Protein AF-A0A966K802-F1 (afdb_monomer_lite)

Sequence (92 aa):
MPYSQDIIDKIGETPKSLGNQLGRWAIYHDFSVVRIAKALGVTRQTVYNWFLGKDIFPAYRDRAEWMLKILQSSHNAEDAWRKVCKDLNLEP

Radius of gyration: 12.07 Å; chains: 1; bounding box: 29×23×34 Å

Foldseek 3Di:
DQDDPVLVVLLVPADDDLLSLLVPLCVVQVAHLVLLCVLQVHDSVLSSCSNNPHDDDPVSSVVSVVLSVLSVPADHNVSSSVVSCVVVVHDD

Secondary structure (DSSP, 8-state):
--S-HHHHHHHHHS---HHHHHHHHHHHTT--HHHHHHHHTS-HHHHHHHHTTPPPPGGGHHHHHHHHHHHHT-SSHHHHHHHHHHHHT---

pLDDT: mean 94.25, std 6.49, range [59.69, 98.06]

Structure (mmCIF, N/CA/C/O backbone):
data_AF-A0A966K802-F1
#
_entry.id   AF-A0A966K802-F1
#
loop_
_atom_site.group_PDB
_atom_site.id
_atom_site.type_symbol
_atom_site.label_atom_id
_atom_site.label_alt_id
_atom_site.label_comp_id
_atom_site.label_asym_id
_atom_site.label_entity_id
_atom_site.label_seq_id
_atom_site.pdbx_PDB_ins_code
_atom_site.Cartn_x
_atom_site.Cartn_y
_atom_site.Cartn_z
_atom_site.occupancy
_atom_site.B_iso_or_equiv
_atom_site.auth_seq_id
_atom_site.auth_comp_id
_atom_site.auth_asym_id
_atom_site.auth_atom_id
_atom_site.pdbx_PDB_model_num
ATOM 1 N N . MET A 1 1 ? -16.112 0.593 -2.273 1.00 59.69 1 MET A N 1
ATOM 2 C CA . MET A 1 1 ? -14.928 0.902 -1.451 1.00 59.69 1 MET A CA 1
ATOM 3 C C . MET A 1 1 ? -14.145 -0.382 -1.184 1.00 59.69 1 MET A C 1
ATOM 5 O O . MET A 1 1 ? -14.739 -1.340 -0.702 1.00 59.69 1 MET A O 1
ATOM 9 N N . PRO A 1 2 ? -12.844 -0.436 -1.513 1.00 76.00 2 PRO A N 1
ATOM 10 C CA . PRO A 1 2 ? -11.957 -1.573 -1.292 1.00 76.00 2 PRO A CA 1
ATOM 11 C C . PRO A 1 2 ? -11.525 -1.739 0.173 1.00 76.00 2 PRO A C 1
ATOM 13 O O . PRO A 1 2 ? -10.841 -2.710 0.493 1.00 76.00 2 PRO A O 1
ATOM 16 N N . TYR A 1 3 ? -11.923 -0.822 1.060 1.00 90.00 3 TYR A N 1
ATOM 17 C CA . TYR A 1 3 ? -11.594 -0.830 2.484 1.00 90.00 3 TYR A CA 1
ATOM 18 C C . TYR A 1 3 ? -12.870 -0.761 3.332 1.00 90.00 3 TYR A C 1
ATOM 20 O O . TYR A 1 3 ? -13.809 -0.047 2.981 1.00 90.00 3 TYR A O 1
ATOM 28 N N . SER A 1 4 ? -12.90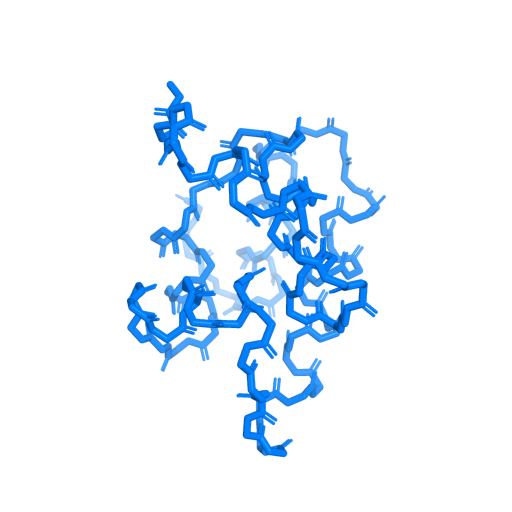5 -1.511 4.437 1.00 91.88 4 SER A N 1
ATOM 29 C CA . SER A 1 4 ? -13.951 -1.394 5.459 1.00 91.88 4 SER A CA 1
ATOM 30 C C . SER A 1 4 ? -13.684 -0.197 6.373 1.00 91.88 4 SER A C 1
ATOM 32 O O . SER A 1 4 ? -12.535 0.220 6.522 1.00 91.88 4 SER A O 1
ATOM 34 N N . GLN A 1 5 ? -14.728 0.307 7.038 1.00 93.94 5 GLN A N 1
ATOM 35 C CA . GLN A 1 5 ? -14.598 1.415 7.990 1.00 93.94 5 GLN A CA 1
ATOM 36 C C . GLN A 1 5 ? -13.581 1.107 9.103 1.00 93.94 5 GLN A C 1
ATOM 38 O O . GLN A 1 5 ? -12.671 1.892 9.323 1.00 93.94 5 GLN A O 1
ATOM 43 N N . ASP A 1 6 ? -13.641 -0.093 9.689 1.00 94.62 6 ASP A N 1
ATOM 44 C CA . ASP A 1 6 ? -12.676 -0.563 10.700 1.00 94.62 6 ASP A CA 1
ATOM 45 C C . ASP A 1 6 ? -11.209 -0.469 10.232 1.00 94.62 6 ASP A C 1
ATOM 47 O O . ASP A 1 6 ? -10.322 -0.096 10.996 1.00 94.62 6 ASP A O 1
ATOM 51 N N . ILE A 1 7 ? -10.933 -0.769 8.958 1.00 94.00 7 ILE A N 1
ATOM 52 C CA . ILE A 1 7 ? -9.578 -0.661 8.404 1.00 94.00 7 ILE A CA 1
ATOM 53 C C . ILE A 1 7 ? -9.174 0.799 8.196 1.00 94.00 7 ILE A C 1
ATOM 55 O O . ILE A 1 7 ? -8.018 1.148 8.439 1.00 94.00 7 ILE A O 1
ATOM 59 N N . ILE A 1 8 ? -10.104 1.648 7.756 1.00 95.94 8 ILE A N 1
ATOM 60 C CA . ILE A 1 8 ? -9.865 3.086 7.587 1.00 95.94 8 ILE A CA 1
ATOM 61 C C . ILE A 1 8 ? -9.504 3.715 8.936 1.00 95.94 8 ILE A C 1
ATOM 63 O O . ILE A 1 8 ? -8.497 4.420 9.022 1.00 95.94 8 ILE A O 1
ATOM 67 N N . ASP A 1 9 ? -10.262 3.393 9.983 1.00 97.12 9 ASP A N 1
ATOM 68 C CA . ASP A 1 9 ? -10.057 3.914 11.335 1.00 97.12 9 ASP A CA 1
ATOM 69 C C . ASP A 1 9 ? -8.689 3.478 11.879 1.00 97.12 9 ASP A C 1
ATOM 71 O O . ASP A 1 9 ? -7.860 4.319 12.238 1.00 97.12 9 ASP A O 1
ATOM 75 N N . LYS A 1 10 ? -8.369 2.178 11.795 1.00 97.06 10 LYS A N 1
ATOM 76 C CA . LYS A 1 10 ? -7.065 1.638 12.220 1.00 97.06 10 LYS A CA 1
ATOM 77 C C . LYS A 1 10 ? -5.883 2.284 11.497 1.00 97.06 10 LYS A C 1
ATOM 79 O O . LYS A 1 10 ? -4.854 2.570 12.112 1.00 97.06 10 LYS A O 1
ATOM 84 N N . ILE A 1 11 ? -5.996 2.533 10.190 1.00 96.44 11 ILE A N 1
ATOM 85 C CA . ILE A 1 11 ? -4.951 3.225 9.413 1.00 96.44 11 ILE A CA 1
ATOM 86 C C . ILE A 1 11 ? -4.846 4.698 9.829 1.00 96.44 11 ILE A C 1
ATOM 88 O O . ILE A 1 11 ? -3.740 5.247 9.866 1.00 96.44 11 ILE A O 1
ATOM 92 N N . GLY A 1 12 ? -5.974 5.331 10.155 1.00 96.12 12 GLY A N 1
ATOM 93 C CA . GLY A 1 12 ? -6.054 6.696 10.666 1.00 96.12 12 GLY A CA 1
ATOM 94 C C . GLY A 1 12 ? -5.351 6.884 12.012 1.00 96.12 12 GLY A C 1
ATOM 95 O O . GLY A 1 12 ? -4.640 7.878 12.178 1.00 96.12 12 GLY A O 1
ATOM 96 N N . GLU A 1 13 ? -5.490 5.916 12.917 1.00 97.00 13 GLU A N 1
ATOM 97 C CA . GLU A 1 13 ? -4.884 5.901 14.259 1.00 97.00 13 GLU A CA 1
ATOM 98 C C . GLU A 1 13 ? -3.401 5.502 14.253 1.00 97.00 13 GLU A C 1
ATOM 100 O O . GLU A 1 13 ? -2.626 5.913 15.117 1.0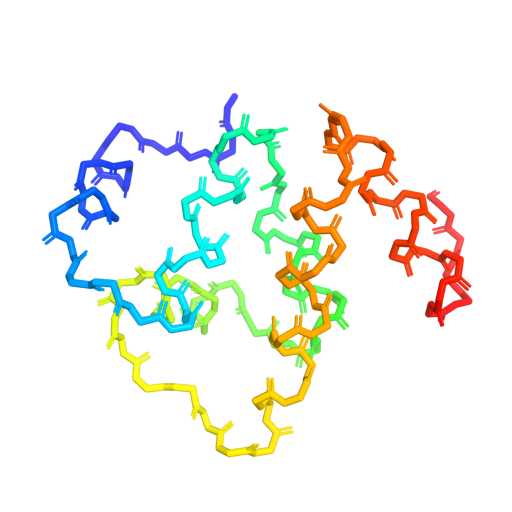0 97.00 13 GLU A O 1
ATOM 105 N N . THR A 1 14 ? -2.982 4.720 13.258 1.00 96.19 14 THR A N 1
ATOM 106 C CA . THR A 1 14 ? -1.601 4.245 13.138 1.00 96.19 14 THR A CA 1
ATOM 107 C C . THR A 1 14 ? -0.622 5.415 12.890 1.00 96.19 14 THR A C 1
ATOM 109 O O . THR A 1 14 ? -0.872 6.249 12.004 1.00 96.19 14 THR A O 1
ATOM 112 N N . PRO A 1 15 ? 0.529 5.468 13.602 1.00 96.38 15 PRO A N 1
ATOM 113 C CA . PRO A 1 15 ? 1.574 6.465 13.372 1.00 96.38 15 PRO A CA 1
ATOM 114 C C . PRO A 1 15 ? 2.070 6.505 11.923 1.00 96.38 15 PRO A C 1
ATOM 116 O O . PRO A 1 15 ? 2.168 5.485 11.236 1.00 96.38 15 PRO A O 1
ATOM 119 N N . LYS A 1 16 ? 2.439 7.701 11.454 1.00 95.12 16 LYS A N 1
ATOM 120 C CA . LYS A 1 16 ? 2.904 7.901 10.077 1.00 95.12 16 LYS A CA 1
ATOM 121 C C . LYS A 1 16 ? 4.265 7.232 9.854 1.00 95.12 16 LYS A C 1
ATOM 123 O O . LYS A 1 16 ? 5.302 7.772 10.219 1.00 95.12 16 LYS A O 1
ATOM 128 N N . SER A 1 17 ? 4.246 6.090 9.180 1.00 96.88 17 SER A N 1
ATOM 129 C CA . SER A 1 17 ? 5.398 5.427 8.563 1.00 96.88 17 SER A CA 1
ATOM 130 C C . SER A 1 17 ? 5.283 5.467 7.033 1.00 96.88 17 SER A C 1
ATOM 132 O O . SER A 1 17 ? 4.288 5.956 6.491 1.00 96.88 17 SER A O 1
ATOM 134 N N . LEU A 1 18 ? 6.283 4.953 6.309 1.00 97.31 18 LEU A N 1
AT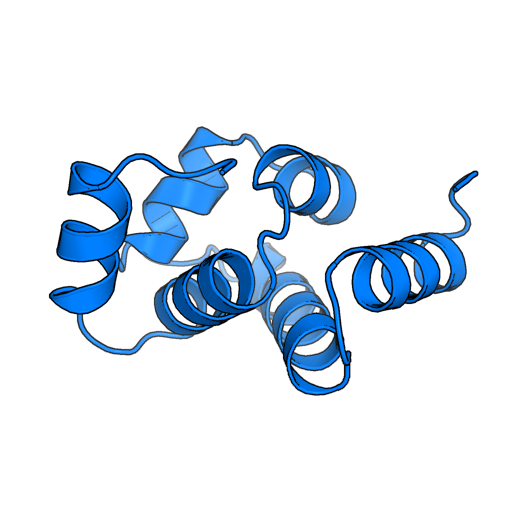OM 135 C CA . LEU A 1 18 ? 6.197 4.771 4.852 1.00 97.31 18 LEU A CA 1
ATOM 136 C C . LEU A 1 18 ? 4.982 3.904 4.466 1.00 97.31 18 LEU A C 1
ATOM 138 O O . LEU A 1 18 ? 4.186 4.288 3.610 1.00 97.31 18 LEU A O 1
ATOM 142 N N . GLY A 1 19 ? 4.805 2.768 5.148 1.00 97.12 19 GLY A N 1
ATOM 143 C CA . GLY A 1 19 ? 3.690 1.849 4.915 1.00 97.12 19 GLY A CA 1
ATOM 144 C C . GLY A 1 19 ? 2.333 2.457 5.256 1.00 97.12 19 GLY A C 1
ATOM 145 O O . GLY A 1 19 ? 1.383 2.324 4.486 1.00 97.12 19 GLY A O 1
ATOM 146 N N . ASN A 1 20 ? 2.241 3.196 6.362 1.00 98.06 20 ASN A N 1
ATOM 147 C CA . ASN A 1 20 ? 0.996 3.855 6.739 1.00 98.06 20 ASN A CA 1
ATOM 148 C C . ASN A 1 20 ? 0.608 4.970 5.755 1.00 98.06 20 ASN A C 1
ATOM 150 O O . ASN A 1 20 ? -0.554 5.069 5.365 1.00 98.06 20 ASN A O 1
ATOM 154 N N . GLN A 1 21 ? 1.573 5.775 5.299 1.00 97.94 21 GLN A N 1
ATOM 155 C CA . GLN A 1 21 ? 1.324 6.794 4.274 1.00 97.94 21 GLN A CA 1
ATOM 156 C C . GLN A 1 21 ? 0.815 6.173 2.973 1.00 97.94 21 GLN A C 1
ATOM 158 O O . GLN A 1 21 ? -0.130 6.697 2.385 1.00 97.94 21 GLN A O 1
ATOM 163 N N . LEU A 1 22 ? 1.385 5.034 2.568 1.00 97.31 22 LEU A N 1
ATOM 164 C CA . LEU A 1 22 ? 0.894 4.272 1.424 1.00 97.31 22 LEU A CA 1
ATOM 165 C C . LEU A 1 22 ? -0.577 3.861 1.613 1.00 97.31 22 LEU A C 1
ATOM 167 O O . LEU A 1 22 ? -1.378 4.041 0.699 1.00 97.31 22 LEU A O 1
ATOM 171 N N . GLY A 1 23 ? -0.955 3.393 2.806 1.00 96.94 23 GLY A N 1
ATOM 172 C CA . GLY A 1 23 ? -2.341 3.039 3.132 1.00 96.94 23 GLY A CA 1
ATOM 173 C C . GLY A 1 23 ? -3.309 4.218 3.088 1.00 96.94 23 GLY A C 1
ATOM 174 O O . GLY A 1 23 ? -4.394 4.105 2.519 1.00 96.94 23 GLY A O 1
ATOM 175 N N . ARG A 1 24 ? -2.907 5.377 3.620 1.00 97.75 24 ARG A N 1
ATOM 176 C CA . ARG A 1 24 ? -3.726 6.602 3.594 1.00 97.75 24 ARG A CA 1
ATOM 177 C C . ARG A 1 24 ? -3.994 7.076 2.166 1.00 97.75 24 ARG A C 1
ATOM 179 O O . ARG A 1 24 ? -5.134 7.388 1.838 1.00 97.75 24 ARG A O 1
ATOM 186 N N . TRP A 1 25 ? -2.971 7.083 1.314 1.00 97.75 25 TRP A N 1
ATOM 187 C CA . TRP A 1 25 ? -3.124 7.442 -0.098 1.00 97.75 25 TRP A CA 1
ATOM 188 C C . TRP A 1 25 ? -3.940 6.412 -0.882 1.00 97.75 25 TRP A C 1
ATOM 190 O O . TRP A 1 25 ? -4.735 6.782 -1.744 1.00 97.75 25 TRP A O 1
ATOM 200 N N . ALA A 1 26 ? -3.799 5.126 -0.553 1.00 96.88 26 ALA A N 1
ATOM 201 C CA . ALA A 1 26 ? -4.608 4.081 -1.160 1.00 96.88 26 ALA A CA 1
ATOM 202 C C . ALA A 1 26 ? -6.100 4.244 -0.824 1.00 96.88 26 ALA A C 1
ATOM 204 O O . ALA A 1 26 ? -6.933 4.119 -1.716 1.00 96.88 26 ALA A O 1
ATOM 205 N N . ILE A 1 27 ? -6.441 4.580 0.426 1.00 96.19 27 ILE A N 1
ATOM 206 C CA . ILE A 1 27 ? -7.821 4.906 0.820 1.00 96.19 27 ILE A CA 1
ATOM 207 C C . ILE A 1 27 ? -8.305 6.169 0.105 1.00 96.19 27 ILE A C 1
ATOM 209 O O . ILE A 1 27 ? -9.389 6.157 -0.468 1.00 96.19 27 ILE A O 1
ATOM 213 N N . TYR A 1 28 ? -7.497 7.233 0.100 1.00 95.56 28 TYR A N 1
ATOM 214 C CA . TYR A 1 28 ? -7.860 8.518 -0.505 1.00 95.56 28 TYR A CA 1
ATOM 215 C C . TYR A 1 28 ? -8.258 8.390 -1.983 1.00 95.56 28 TYR A C 1
ATOM 217 O O . TYR A 1 28 ? -9.217 9.020 -2.419 1.00 95.56 28 TYR A O 1
ATOM 225 N N . HIS A 1 29 ? -7.560 7.543 -2.743 1.00 94.81 29 HIS A N 1
ATOM 226 C CA . HIS A 1 29 ? -7.863 7.319 -4.157 1.00 94.81 29 HIS A CA 1
ATOM 227 C C . HIS A 1 29 ? -8.864 6.194 -4.436 1.00 94.81 29 HIS A C 1
ATOM 229 O O . HIS A 1 29 ? -9.132 5.942 -5.607 1.00 94.81 29 HIS A O 1
ATOM 235 N N . ASP A 1 30 ? -9.387 5.498 -3.421 1.00 94.31 30 ASP A N 1
ATOM 236 C CA . ASP A 1 30 ? -10.124 4.232 -3.592 1.00 94.31 30 ASP A CA 1
ATOM 237 C C . ASP A 1 30 ? -9.275 3.165 -4.332 1.00 94.31 30 ASP A C 1
ATOM 239 O O . ASP A 1 30 ? -9.771 2.321 -5.078 1.00 94.31 30 ASP A O 1
ATOM 243 N N . PHE A 1 31 ? -7.948 3.200 -4.151 1.00 96.00 31 PHE A N 1
ATOM 244 C CA . PHE A 1 31 ? -7.012 2.324 -4.850 1.00 96.00 31 PHE A CA 1
ATOM 245 C C . PHE A 1 31 ? -6.936 0.943 -4.194 1.00 96.00 31 PHE A C 1
ATOM 247 O O . PHE A 1 31 ? -6.668 0.798 -2.999 1.00 96.00 31 PHE A O 1
ATOM 254 N N . SER A 1 32 ? -7.135 -0.100 -4.999 1.00 95.00 32 SER A N 1
ATOM 255 C CA . SER A 1 32 ? -7.233 -1.480 -4.521 1.00 95.00 32 SER A CA 1
ATOM 256 C C . SER A 1 32 ? -5.930 -2.011 -3.916 1.00 95.00 32 SER A C 1
ATOM 258 O O . SER A 1 32 ? -4.885 -2.047 -4.570 1.00 95.00 32 SER A O 1
ATOM 260 N N . VAL A 1 33 ? -6.023 -2.574 -2.707 1.00 96.06 33 VAL A N 1
ATOM 261 C CA . VAL A 1 33 ? -4.921 -3.308 -2.061 1.00 96.06 33 VAL A CA 1
ATOM 262 C C . VAL A 1 33 ? -4.422 -4.485 -2.913 1.00 96.06 33 VAL A C 1
ATOM 264 O O . VAL A 1 33 ? -3.246 -4.833 -2.862 1.00 96.06 33 VAL A O 1
ATOM 267 N N . VAL A 1 34 ? -5.296 -5.088 -3.732 1.00 95.69 34 VAL A N 1
ATOM 268 C CA . VAL A 1 34 ? -4.936 -6.184 -4.651 1.00 95.69 34 VAL A CA 1
ATOM 269 C C . VAL A 1 34 ? -3.990 -5.676 -5.737 1.00 95.69 34 VAL A C 1
ATOM 271 O O . VAL A 1 34 ? -3.007 -6.343 -6.049 1.00 95.69 34 VAL A O 1
ATOM 274 N N . ARG A 1 35 ? -4.259 -4.482 -6.284 1.00 95.38 35 ARG A N 1
ATOM 275 C CA . ARG A 1 35 ? -3.403 -3.839 -7.293 1.00 95.38 35 ARG A CA 1
ATOM 276 C C . ARG A 1 35 ? -2.031 -3.498 -6.704 1.00 95.38 35 ARG A C 1
ATOM 278 O O . ARG A 1 35 ? -1.021 -3.787 -7.337 1.00 95.38 35 ARG A O 1
ATOM 285 N N . ILE A 1 36 ? -1.986 -2.994 -5.466 1.00 96.31 36 ILE A N 1
ATOM 286 C CA . ILE A 1 36 ? -0.725 -2.738 -4.742 1.00 96.31 36 ILE A CA 1
ATOM 287 C C . ILE A 1 36 ? 0.059 -4.038 -4.543 1.00 96.31 36 ILE A C 1
ATOM 289 O O . ILE A 1 36 ? 1.235 -4.113 -4.886 1.00 96.31 36 ILE A O 1
ATOM 293 N N . ALA A 1 37 ? -0.598 -5.077 -4.025 1.00 96.62 37 ALA A N 1
ATOM 294 C CA . ALA A 1 37 ? 0.009 -6.382 -3.784 1.00 96.62 37 ALA A CA 1
ATOM 295 C C . ALA A 1 37 ? 0.606 -6.979 -5.072 1.00 96.62 37 ALA A C 1
ATOM 297 O O . ALA A 1 37 ? 1.759 -7.410 -5.074 1.00 96.62 37 ALA A O 1
ATOM 298 N N . LYS A 1 38 ? -0.143 -6.918 -6.184 1.00 94.44 38 LYS A N 1
ATOM 299 C CA . LYS A 1 38 ? 0.309 -7.366 -7.510 1.00 94.44 38 LYS A CA 1
ATOM 300 C C . LYS A 1 38 ? 1.531 -6.581 -7.991 1.00 94.44 38 LYS A C 1
ATOM 302 O O . LYS A 1 38 ? 2.514 -7.192 -8.389 1.00 94.44 38 LYS A O 1
ATOM 307 N N . ALA A 1 39 ? 1.485 -5.251 -7.924 1.00 94.75 39 ALA A N 1
ATOM 308 C CA . ALA A 1 39 ? 2.570 -4.390 -8.391 1.00 94.75 39 ALA A CA 1
ATOM 309 C C . ALA A 1 39 ? 3.861 -4.553 -7.571 1.00 94.75 39 ALA A C 1
ATOM 311 O O . ALA A 1 39 ? 4.960 -4.493 -8.115 1.00 94.75 39 ALA A O 1
ATOM 312 N N . LEU A 1 40 ? 3.738 -4.780 -6.261 1.00 95.31 40 LEU A N 1
ATOM 313 C CA . LEU A 1 40 ? 4.886 -4.926 -5.363 1.00 95.31 40 LEU A CA 1
ATOM 314 C C . LEU A 1 40 ? 5.399 -6.372 -5.262 1.00 95.31 40 LEU A C 1
ATOM 316 O O . LEU A 1 40 ? 6.512 -6.582 -4.776 1.00 95.31 40 LEU A O 1
ATOM 320 N N . GLY A 1 41 ? 4.628 -7.353 -5.743 1.00 95.06 41 GLY A N 1
ATOM 321 C CA . GLY A 1 41 ? 4.968 -8.776 -5.678 1.00 95.06 41 GLY A CA 1
ATOM 322 C C . GLY A 1 41 ? 4.831 -9.367 -4.272 1.00 95.06 41 GLY A C 1
ATOM 323 O O . GLY A 1 41 ? 5.615 -10.230 -3.891 1.00 95.06 41 GLY A O 1
ATOM 324 N N . VAL A 1 42 ? 3.863 -8.889 -3.484 1.00 96.94 42 VAL A N 1
ATOM 325 C CA . VAL A 1 42 ? 3.627 -9.323 -2.095 1.00 96.94 42 VAL A CA 1
ATOM 326 C C . VAL A 1 42 ? 2.176 -9.744 -1.878 1.00 96.94 42 VAL A C 1
ATOM 328 O O . VAL A 1 42 ? 1.318 -9.568 -2.738 1.00 96.94 42 VAL A O 1
ATOM 331 N N . THR A 1 43 ? 1.866 -10.297 -0.705 1.00 97.50 43 THR A N 1
ATOM 332 C CA . THR A 1 43 ? 0.482 -10.650 -0.359 1.00 97.50 43 THR A CA 1
ATOM 333 C C . THR A 1 43 ? -0.324 -9.425 0.085 1.00 97.50 43 THR A C 1
ATOM 335 O O . THR A 1 43 ? 0.230 -8.463 0.619 1.00 97.50 43 THR A O 1
ATOM 338 N N . ARG A 1 44 ? -1.660 -9.487 -0.030 1.00 96.38 44 ARG A N 1
ATOM 339 C CA . ARG A 1 44 ? -2.563 -8.472 0.555 1.00 96.38 44 ARG A CA 1
ATOM 340 C C . ARG A 1 44 ? -2.302 -8.254 2.047 1.00 96.38 44 ARG A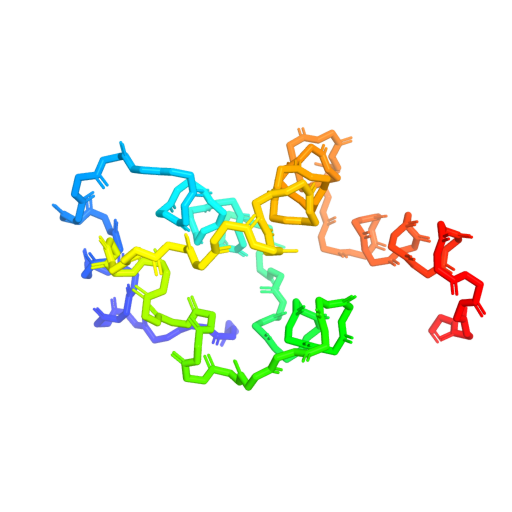 C 1
ATOM 342 O O . ARG A 1 44 ? -2.296 -7.120 2.508 1.00 96.38 44 ARG A O 1
ATOM 349 N N . GLN A 1 45 ? -2.060 -9.338 2.786 1.00 96.62 45 GLN A N 1
ATOM 350 C CA . GLN A 1 45 ? -1.789 -9.277 4.221 1.00 96.62 45 GLN A CA 1
ATOM 351 C C . GLN A 1 45 ? -0.499 -8.509 4.518 1.00 96.62 45 GLN A C 1
ATOM 353 O O . GLN A 1 45 ? -0.453 -7.739 5.472 1.00 96.62 45 GLN A O 1
ATOM 358 N N . THR A 1 46 ? 0.535 -8.685 3.692 1.00 97.75 46 THR A N 1
ATOM 359 C CA . THR A 1 46 ? 1.784 -7.922 3.789 1.00 97.75 46 THR A CA 1
ATOM 360 C C . THR A 1 46 ? 1.526 -6.426 3.611 1.00 97.75 46 THR A C 1
ATOM 362 O O . THR A 1 46 ? 2.002 -5.632 4.415 1.00 97.75 46 THR A O 1
ATOM 365 N N . VAL A 1 47 ? 0.708 -6.044 2.627 1.00 97.69 47 VAL A N 1
ATOM 366 C CA . VAL A 1 47 ? 0.341 -4.637 2.408 1.00 97.69 47 VAL A CA 1
ATOM 367 C C . VAL A 1 47 ? -0.448 -4.076 3.596 1.00 97.69 47 VAL A C 1
ATOM 369 O O . VAL A 1 47 ? -0.109 -3.008 4.097 1.00 97.69 47 VAL A O 1
ATOM 372 N N . TYR A 1 48 ? -1.439 -4.809 4.118 1.00 96.94 48 TYR A N 1
ATOM 373 C CA . TYR A 1 48 ? -2.178 -4.380 5.313 1.00 96.94 48 TYR A CA 1
ATOM 374 C C . TYR A 1 48 ? -1.286 -4.254 6.547 1.00 96.94 48 TYR A C 1
ATOM 376 O O . TYR A 1 48 ? -1.419 -3.300 7.304 1.00 96.94 48 TYR A O 1
ATOM 384 N N . ASN A 1 49 ? -0.346 -5.178 6.739 1.00 97.75 49 ASN A N 1
ATOM 385 C CA . ASN A 1 49 ? 0.637 -5.087 7.813 1.00 97.75 49 ASN A CA 1
ATOM 386 C C . ASN A 1 49 ? 1.418 -3.765 7.730 1.00 97.75 49 ASN A C 1
ATOM 388 O O . ASN A 1 49 ? 1.564 -3.089 8.744 1.00 97.75 49 ASN A O 1
ATOM 392 N N . TRP A 1 50 ? 1.857 -3.367 6.533 1.00 97.81 50 TRP A N 1
ATOM 393 C CA . TRP A 1 50 ? 2.544 -2.091 6.323 1.00 97.81 50 TRP A CA 1
ATOM 394 C C . TRP A 1 50 ? 1.636 -0.886 6.572 1.00 97.81 50 TRP A C 1
ATOM 396 O O . TRP A 1 50 ? 2.064 0.084 7.195 1.00 97.81 50 TRP A O 1
ATOM 406 N N . PHE A 1 51 ? 0.375 -0.951 6.135 1.00 97.62 51 PHE A N 1
ATOM 407 C CA . PHE A 1 51 ? -0.612 0.108 6.375 1.00 97.62 51 PHE A CA 1
ATOM 408 C C . PHE A 1 51 ? -0.841 0.345 7.872 1.00 97.62 51 PHE A C 1
ATOM 410 O O . PHE A 1 51 ? -0.982 1.488 8.306 1.00 97.62 51 PHE A O 1
ATOM 417 N N . LEU A 1 52 ? -0.809 -0.735 8.653 1.00 97.50 52 LEU A N 1
ATOM 418 C CA . LEU A 1 52 ? -0.960 -0.757 10.108 1.00 97.50 52 LEU A CA 1
ATOM 419 C C . LEU A 1 52 ? 0.370 -0.569 10.859 1.00 97.50 52 LEU A C 1
ATOM 421 O O . LEU A 1 52 ? 0.474 -0.889 12.039 1.00 97.50 52 LEU A O 1
ATOM 425 N N . GLY A 1 53 ? 1.399 -0.055 10.181 1.00 95.50 53 GLY A N 1
ATOM 426 C CA . GLY A 1 53 ? 2.628 0.402 10.825 1.00 95.50 53 GLY A CA 1
ATOM 427 C C . GLY A 1 53 ? 3.650 -0.690 11.125 1.00 95.50 53 GLY A C 1
ATOM 428 O O . GLY A 1 53 ? 4.670 -0.383 11.734 1.00 95.50 53 GLY A O 1
ATOM 429 N N . LYS A 1 54 ? 3.433 -1.935 10.681 1.00 96.62 54 LYS A N 1
ATOM 430 C CA . LYS A 1 54 ? 4.490 -2.953 10.730 1.00 96.62 54 LYS A CA 1
ATOM 431 C C . LYS A 1 54 ? 5.585 -2.630 9.721 1.00 96.62 54 LYS A C 1
ATOM 433 O O . LYS A 1 54 ? 5.329 -2.033 8.672 1.00 96.62 54 LYS A O 1
ATOM 438 N N . ASP A 1 55 ? 6.790 -3.087 10.029 1.00 94.38 55 ASP A N 1
ATOM 439 C CA . ASP A 1 55 ? 7.970 -2.773 9.239 1.00 94.38 55 ASP A CA 1
ATOM 440 C C . ASP A 1 55 ? 7.879 -3.272 7.795 1.00 94.38 55 ASP A C 1
ATOM 442 O O . ASP A 1 55 ? 7.416 -4.379 7.490 1.00 94.38 55 ASP A O 1
ATOM 446 N N . ILE A 1 56 ? 8.377 -2.429 6.893 1.00 96.12 56 ILE A N 1
ATOM 447 C CA . ILE A 1 56 ? 8.645 -2.808 5.513 1.00 96.12 56 ILE A CA 1
ATOM 448 C C . ILE A 1 56 ? 10.028 -3.442 5.483 1.00 96.12 56 ILE A C 1
ATOM 450 O O . ILE A 1 56 ? 11.019 -2.806 5.842 1.00 96.12 56 ILE A O 1
ATOM 454 N N . PHE A 1 57 ? 10.097 -4.692 5.028 1.00 93.81 57 PHE A N 1
ATOM 455 C CA . PHE A 1 57 ? 11.371 -5.365 4.802 1.00 93.81 57 PHE A CA 1
ATOM 456 C C . PHE A 1 57 ? 12.261 -4.507 3.886 1.00 93.81 57 PHE A C 1
ATOM 458 O O . PHE A 1 57 ? 11.764 -4.052 2.853 1.00 93.81 57 PHE A O 1
ATOM 465 N N . PRO A 1 58 ? 13.561 -4.321 4.194 1.00 94.25 58 PRO A N 1
ATOM 466 C CA . PRO A 1 58 ? 14.431 -3.403 3.453 1.00 94.25 58 PRO A CA 1
ATOM 467 C C . PRO A 1 58 ? 14.409 -3.598 1.931 1.00 94.25 58 PRO A C 1
ATOM 469 O O . PRO A 1 58 ? 14.360 -2.622 1.192 1.00 94.25 58 PRO A O 1
ATOM 472 N N . ALA A 1 59 ? 14.324 -4.848 1.464 1.00 94.44 59 ALA A N 1
ATOM 473 C CA . ALA A 1 59 ? 14.244 -5.193 0.042 1.00 94.44 59 ALA A CA 1
ATOM 474 C C . ALA A 1 59 ? 13.014 -4.620 -0.698 1.00 94.44 59 ALA A C 1
ATOM 476 O O . ALA A 1 59 ? 13.016 -4.542 -1.923 1.00 94.44 59 ALA A O 1
ATOM 477 N N . TYR A 1 60 ? 11.960 -4.226 0.023 1.00 96.44 60 TYR A N 1
ATOM 478 C CA . TYR A 1 60 ? 10.739 -3.646 -0.545 1.00 96.44 60 TYR A CA 1
ATOM 479 C C . TYR A 1 60 ? 10.640 -2.134 -0.352 1.00 96.44 60 TYR A C 1
ATOM 481 O O . TYR A 1 60 ? 9.683 -1.537 -0.844 1.00 96.44 60 TYR A O 1
ATOM 489 N N . ARG A 1 61 ? 11.594 -1.504 0.344 1.00 95.81 61 ARG A N 1
ATOM 490 C CA . ARG A 1 61 ? 11.523 -0.078 0.678 1.00 95.81 61 ARG A CA 1
ATOM 491 C C . ARG A 1 61 ? 11.439 0.790 -0.574 1.00 95.81 61 ARG A C 1
ATOM 493 O O . ARG A 1 61 ? 10.485 1.550 -0.705 1.00 95.81 61 ARG A O 1
ATOM 500 N N . ASP A 1 62 ? 12.345 0.585 -1.526 1.00 96.62 62 ASP A N 1
ATOM 501 C CA . ASP A 1 62 ? 12.381 1.360 -2.772 1.00 96.62 62 ASP A CA 1
ATOM 502 C C . ASP A 1 62 ? 11.091 1.193 -3.583 1.00 96.62 62 ASP A C 1
ATOM 504 O O . ASP A 1 62 ? 10.539 2.158 -4.110 1.00 96.62 62 ASP A O 1
ATOM 508 N N . ARG A 1 63 ? 10.550 -0.033 -3.631 1.00 96.06 63 ARG A N 1
ATOM 509 C CA . ARG A 1 63 ? 9.283 -0.311 -4.322 1.00 96.06 63 ARG A CA 1
ATOM 510 C C . ARG A 1 63 ? 8.086 0.325 -3.609 1.00 96.06 63 ARG A C 1
ATOM 512 O O . ARG A 1 63 ? 7.179 0.824 -4.268 1.00 96.06 63 ARG A O 1
ATOM 519 N N . ALA A 1 64 ? 8.069 0.332 -2.278 1.00 97.00 64 ALA A N 1
ATOM 520 C CA . ALA A 1 64 ? 7.021 0.991 -1.504 1.00 97.00 64 ALA A CA 1
ATOM 521 C C . ALA A 1 64 ? 7.076 2.521 -1.659 1.00 97.00 64 ALA A C 1
ATOM 523 O O . ALA A 1 64 ? 6.032 3.154 -1.810 1.00 97.00 64 ALA A O 1
ATOM 524 N N . GLU A 1 65 ? 8.275 3.111 -1.687 1.00 97.88 65 GLU A N 1
ATOM 525 C CA . GLU A 1 65 ? 8.478 4.537 -1.972 1.00 97.88 65 GLU A CA 1
ATOM 526 C C . GLU A 1 65 ? 8.053 4.899 -3.400 1.00 97.88 65 GLU A C 1
ATOM 528 O O . GLU A 1 65 ? 7.379 5.910 -3.601 1.00 97.88 65 GLU A O 1
ATOM 533 N N . TRP A 1 66 ? 8.385 4.063 -4.388 1.00 97.75 66 TRP A N 1
ATOM 534 C CA . TRP A 1 66 ? 7.921 4.218 -5.769 1.00 97.75 66 TRP A CA 1
ATOM 535 C C . TRP A 1 66 ? 6.389 4.214 -5.859 1.00 97.75 66 TRP A C 1
ATOM 537 O O . TRP A 1 66 ? 5.806 5.150 -6.407 1.00 97.75 66 TRP A O 1
ATOM 547 N N . MET A 1 67 ? 5.723 3.228 -5.250 1.00 97.69 67 MET A N 1
ATOM 548 C CA . MET A 1 67 ? 4.259 3.169 -5.243 1.00 97.69 67 MET A CA 1
ATOM 549 C C . MET A 1 67 ? 3.645 4.386 -4.538 1.00 97.69 67 MET A C 1
ATOM 551 O O . MET A 1 67 ? 2.677 4.960 -5.034 1.00 97.69 67 MET A O 1
ATOM 555 N N . LEU A 1 68 ? 4.217 4.819 -3.409 1.00 97.88 68 LEU A N 1
ATOM 556 C CA . LEU A 1 68 ? 3.749 6.011 -2.703 1.00 97.88 68 LEU A CA 1
ATOM 557 C C . LEU A 1 68 ? 3.833 7.259 -3.594 1.00 97.88 68 LEU A C 1
ATOM 559 O O . LEU A 1 68 ? 2.869 8.019 -3.656 1.00 97.88 68 LEU A O 1
ATOM 563 N N . LYS A 1 69 ? 4.940 7.446 -4.324 1.00 97.94 69 LYS A N 1
ATOM 564 C CA . LYS A 1 69 ? 5.104 8.559 -5.275 1.00 97.94 69 LYS A CA 1
ATOM 565 C C . LYS A 1 69 ? 4.088 8.499 -6.418 1.00 97.94 69 LYS A C 1
ATOM 567 O O . LYS A 1 69 ? 3.560 9.538 -6.818 1.00 97.94 69 LYS A O 1
ATOM 572 N N . ILE A 1 70 ? 3.778 7.305 -6.931 1.00 97.12 70 ILE A N 1
ATOM 573 C CA . ILE A 1 70 ? 2.719 7.151 -7.937 1.00 97.12 70 ILE A CA 1
ATOM 574 C C . ILE A 1 70 ? 1.378 7.607 -7.371 1.00 97.12 70 ILE A C 1
ATOM 576 O O . ILE A 1 70 ? 0.713 8.420 -8.009 1.00 97.12 70 ILE A O 1
ATOM 580 N N . LEU A 1 71 ? 0.987 7.130 -6.186 1.00 96.56 71 LEU A N 1
ATOM 581 C CA . LEU A 1 71 ? -0.293 7.520 -5.594 1.00 96.56 71 LEU A CA 1
ATOM 582 C C . LEU A 1 71 ? -0.341 9.033 -5.334 1.00 96.56 71 LEU A C 1
ATOM 584 O O . LEU A 1 71 ? -1.270 9.684 -5.785 1.00 96.56 71 LEU A O 1
ATOM 588 N N . GLN A 1 72 ? 0.701 9.613 -4.730 1.00 96.75 72 GLN A N 1
ATOM 589 C CA . GLN A 1 72 ? 0.791 11.055 -4.449 1.00 96.75 72 GLN A CA 1
ATOM 590 C C . GLN A 1 72 ? 0.689 11.949 -5.692 1.00 96.75 72 GLN A C 1
ATOM 592 O O . GLN A 1 72 ? 0.186 13.066 -5.612 1.00 96.75 72 GLN A O 1
ATOM 597 N N . SER A 1 73 ? 1.210 11.488 -6.831 1.00 96.25 73 SER A N 1
ATOM 598 C CA . SER A 1 73 ? 1.207 12.247 -8.088 1.00 96.25 73 SER A CA 1
ATOM 599 C C . SER A 1 73 ? -0.023 11.986 -8.959 1.00 96.25 73 SER A C 1
ATOM 601 O O . SER A 1 73 ? -0.091 12.486 -10.084 1.00 96.25 73 SER A O 1
ATOM 603 N N . SER A 1 74 ? -0.964 11.158 -8.501 1.00 96.06 74 SER A N 1
ATOM 604 C CA . SER A 1 74 ? -2.131 10.746 -9.278 1.00 96.06 74 SER A CA 1
ATOM 605 C C . SER A 1 74 ? -3.400 11.441 -8.819 1.00 96.06 74 SER A C 1
ATOM 607 O O . SER A 1 74 ? -3.559 11.784 -7.655 1.00 96.06 74 SER A O 1
ATOM 609 N N . HIS A 1 75 ? -4.326 11.651 -9.753 1.00 92.62 75 HIS A N 1
ATOM 610 C CA . HIS A 1 75 ? -5.588 12.332 -9.448 1.00 92.62 75 HIS A CA 1
ATOM 611 C C . HIS A 1 75 ? -6.654 11.363 -8.921 1.00 92.62 75 HIS A C 1
ATOM 613 O O . HIS A 1 75 ? -7.494 11.730 -8.104 1.00 92.62 75 HIS A O 1
ATOM 619 N N . ASN A 1 76 ? -6.640 10.118 -9.398 1.00 93.44 76 ASN A N 1
ATOM 620 C CA . ASN A 1 76 ? -7.603 9.076 -9.050 1.00 93.44 76 ASN A CA 1
ATOM 621 C C . ASN A 1 76 ? -6.978 7.677 -9.207 1.00 93.44 76 ASN A C 1
ATOM 623 O O . ASN A 1 76 ? -5.855 7.542 -9.701 1.00 93.44 76 ASN A O 1
ATOM 627 N N . ALA A 1 77 ? -7.709 6.633 -8.800 1.00 92.94 77 ALA A N 1
ATOM 628 C CA . ALA A 1 77 ? -7.221 5.255 -8.859 1.00 92.94 77 ALA A CA 1
ATOM 629 C C . ALA A 1 77 ? -6.860 4.765 -10.270 1.00 92.94 77 ALA A C 1
ATOM 631 O O . ALA A 1 77 ? -5.925 3.977 -10.412 1.00 92.94 77 ALA A O 1
ATOM 632 N N . GLU A 1 78 ? -7.577 5.206 -11.302 1.00 93.44 78 GLU A N 1
ATOM 633 C CA . GLU A 1 78 ? -7.338 4.768 -12.680 1.00 93.44 78 GLU A CA 1
ATOM 634 C C . GLU A 1 78 ? -6.084 5.422 -13.270 1.00 93.44 78 GLU A C 1
ATOM 636 O O . GLU A 1 78 ? -5.289 4.747 -13.921 1.00 93.44 78 GLU A O 1
ATOM 641 N N . ASP A 1 79 ? -5.843 6.703 -12.979 1.00 94.75 79 ASP A N 1
ATOM 642 C CA . ASP A 1 79 ? -4.588 7.391 -13.315 1.00 94.75 79 ASP A CA 1
ATOM 643 C C . ASP A 1 79 ? -3.389 6.714 -12.633 1.00 94.75 79 ASP A C 1
ATOM 645 O O . ASP A 1 79 ? -2.398 6.378 -13.287 1.00 94.75 79 ASP A O 1
ATOM 649 N N . ALA A 1 80 ? -3.514 6.411 -11.337 1.00 95.38 80 ALA A N 1
ATOM 650 C CA . ALA A 1 80 ? -2.487 5.679 -10.603 1.00 95.38 80 ALA A CA 1
ATOM 651 C C . ALA A 1 80 ? -2.221 4.296 -11.216 1.00 95.38 80 ALA A C 1
ATOM 653 O O . ALA A 1 80 ? -1.066 3.925 -11.422 1.00 95.38 80 ALA A O 1
ATOM 654 N N . TRP A 1 81 ? -3.273 3.540 -11.551 1.00 94.88 81 TRP A N 1
ATOM 655 C CA . TRP A 1 81 ? -3.119 2.204 -12.129 1.00 94.88 81 TRP A CA 1
ATOM 656 C C . TRP A 1 81 ? -2.467 2.250 -13.511 1.00 94.88 81 TRP A C 1
ATOM 658 O O . TRP A 1 81 ? -1.560 1.466 -13.778 1.00 94.88 81 TRP A O 1
ATOM 668 N N . ARG A 1 82 ? -2.828 3.221 -14.358 1.00 94.38 82 ARG A N 1
ATOM 669 C CA . ARG A 1 82 ? -2.172 3.422 -15.660 1.00 94.38 82 ARG A CA 1
ATOM 670 C C . ARG A 1 82 ? -0.678 3.701 -15.521 1.00 94.38 82 ARG A C 1
ATOM 672 O O . ARG A 1 82 ? 0.102 3.135 -16.282 1.00 94.38 82 ARG A O 1
ATOM 679 N N . LYS A 1 83 ? -0.267 4.534 -14.557 1.00 95.00 83 LYS A N 1
ATOM 680 C CA . LYS A 1 83 ? 1.159 4.795 -14.284 1.00 95.00 83 LYS A CA 1
ATOM 681 C C . LYS A 1 83 ? 1.878 3.534 -13.813 1.00 95.00 83 LYS A C 1
ATOM 683 O O . LYS A 1 83 ? 2.932 3.215 -14.348 1.00 95.00 83 LYS A O 1
ATOM 688 N N . VAL A 1 84 ? 1.270 2.777 -12.894 1.00 94.00 84 VAL A N 1
ATOM 689 C CA . VAL A 1 84 ? 1.803 1.480 -12.443 1.00 94.00 84 VAL A CA 1
ATOM 690 C C . VAL A 1 84 ? 1.998 0.526 -13.621 1.00 94.00 84 VAL A C 1
ATOM 692 O O . VAL A 1 84 ? 3.076 -0.044 -13.768 1.00 94.00 84 VAL A O 1
ATOM 695 N N . CYS A 1 85 ? 0.982 0.355 -14.470 1.00 92.75 85 CYS A N 1
ATOM 696 C CA . CYS A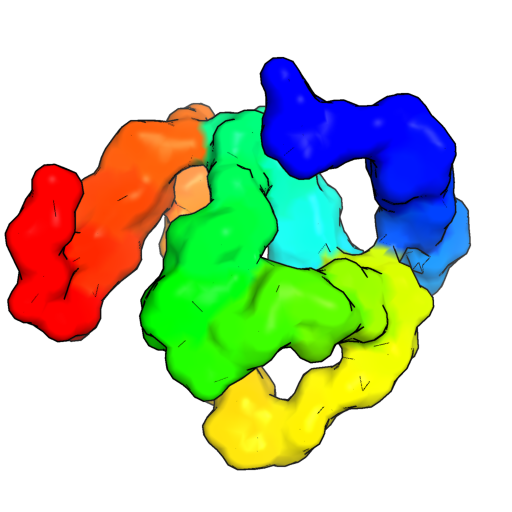 1 85 ? 1.065 -0.558 -15.607 1.00 92.75 85 CYS A CA 1
ATOM 697 C C . CYS A 1 85 ? 2.105 -0.113 -16.633 1.00 92.75 85 CYS A C 1
ATOM 699 O O . CYS A 1 85 ? 2.840 -0.952 -17.145 1.00 92.75 85 CYS A O 1
ATOM 701 N N . LYS A 1 86 ? 2.220 1.194 -16.886 1.00 93.12 86 LYS A N 1
ATOM 702 C CA . LYS A 1 86 ? 3.243 1.748 -17.777 1.00 93.12 86 LYS A CA 1
ATOM 703 C C . LYS A 1 86 ? 4.658 1.472 -17.263 1.00 93.12 86 LYS A C 1
ATOM 705 O O . LYS A 1 86 ? 5.492 1.004 -18.030 1.00 93.12 86 LYS A O 1
ATOM 710 N N . ASP A 1 87 ? 4.916 1.734 -15.985 1.00 91.75 87 ASP A N 1
ATOM 711 C CA . ASP A 1 87 ?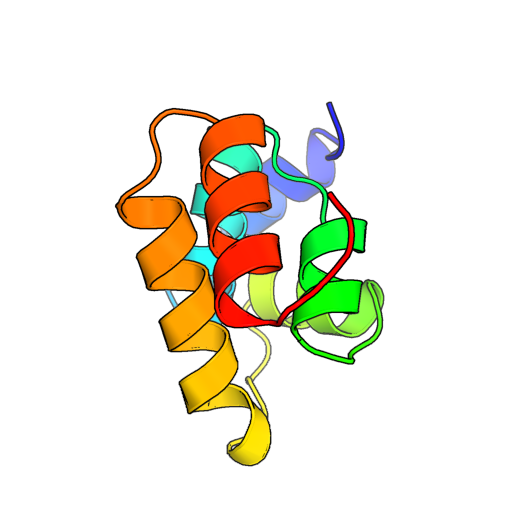 6.240 1.563 -15.376 1.00 91.75 87 ASP A CA 1
ATOM 712 C C . ASP A 1 87 ? 6.647 0.085 -15.266 1.00 91.75 87 ASP A C 1
ATOM 714 O O . ASP A 1 87 ? 7.822 -0.252 -15.401 1.00 91.75 87 ASP A O 1
ATOM 718 N N . LEU A 1 88 ? 5.678 -0.806 -15.032 1.00 89.69 88 LEU A N 1
ATOM 719 C CA . LEU A 1 88 ? 5.907 -2.246 -14.878 1.00 89.69 88 LEU A CA 1
ATOM 720 C C . LEU A 1 88 ? 5.724 -3.052 -16.174 1.00 89.69 88 LEU A C 1
ATOM 722 O O . LEU A 1 88 ? 5.850 -4.275 -16.137 1.00 89.69 88 LEU A O 1
ATOM 726 N N . ASN A 1 89 ? 5.422 -2.394 -17.297 1.00 88.75 89 ASN A N 1
ATOM 727 C CA . ASN A 1 89 ? 5.094 -3.033 -18.575 1.00 88.75 89 ASN A CA 1
ATOM 728 C C . ASN A 1 89 ? 3.991 -4.111 -18.445 1.00 88.75 89 ASN A C 1
ATOM 730 O O . ASN A 1 89 ? 4.124 -5.229 -18.943 1.00 88.75 89 ASN A O 1
ATOM 734 N N . LEU A 1 90 ? 2.919 -3.783 -17.717 1.00 79.44 90 LEU A N 1
ATOM 735 C CA . LEU A 1 90 ? 1.743 -4.637 -17.527 1.00 79.44 90 LEU A CA 1
ATOM 736 C C . LEU A 1 90 ? 0.629 -4.236 -18.500 1.00 79.44 90 LEU A C 1
ATOM 738 O O . LEU A 1 90 ? 0.457 -3.053 -18.795 1.00 79.44 90 LEU A O 1
ATOM 742 N N . GLU A 1 91 ? -0.184 -5.203 -18.928 1.00 72.06 91 GLU A N 1
ATOM 743 C CA . GLU A 1 91 ? -1.448 -4.896 -19.602 1.00 72.06 91 GLU A CA 1
ATOM 744 C C . GLU A 1 91 ? -2.425 -4.236 -18.597 1.00 72.06 91 GLU A C 1
ATOM 746 O O . GLU A 1 91 ? -2.563 -4.753 -17.477 1.00 72.06 91 GLU A O 1
ATOM 751 N N . PRO A 1 92 ? -3.024 -3.073 -18.939 1.00 60.50 92 PRO A N 1
ATOM 752 C CA . PRO A 1 92 ? -3.882 -2.298 -18.039 1.00 60.50 92 PRO A CA 1
ATOM 753 C C . PRO A 1 92 ? -5.131 -3.036 -17.545 1.00 60.50 92 PRO A C 1
ATOM 755 O O . PRO A 1 92 ? -5.794 -3.709 -18.362 1.00 60.50 92 PRO A O 1
#